Protein AF-A0A371GKH1-F1 (afdb_monomer_lite)

Foldseek 3Di:
DVVVVVVVVVVVVVVVVVVVCVVCVPPQWDFPDDPDPFKTAINHDPVVVDGRMDGNVPDDDDDPDDDDPDPPDPPPDPDDDDDDDDDDDDDDDDDDDPPPPPVPDDCDPVNVVVVVVVVVVVVVVVVD

Organism: Mucuna pruriens (NCBI:txid157652)

Sequence (128 aa):
MVKLHEKACMYMENKGEQYVKRANKGKKGKCLKKINDNAYVLDMPQEYGGSTSFNVADLSLFVSGMDDPNLRMNSFQEGESDTNLGRHGEHGEDTKHKEEKTVQGPITRGRLKRLEEEVQRKMDLLRG

Secondary structure (DSSP, 8-state):
-HHHHHHHHHHHHHHHHHHHHHHTTT----EEEEEETTEEEE---GGG-S-SEEEGGGPPP--TTSS-TTTT--------------------------------S---HHHHHHHHHHHHHHHHHHT-

Radius of gyration: 26.48 Å; chains: 1; bounding box: 79×51×47 Å

Struct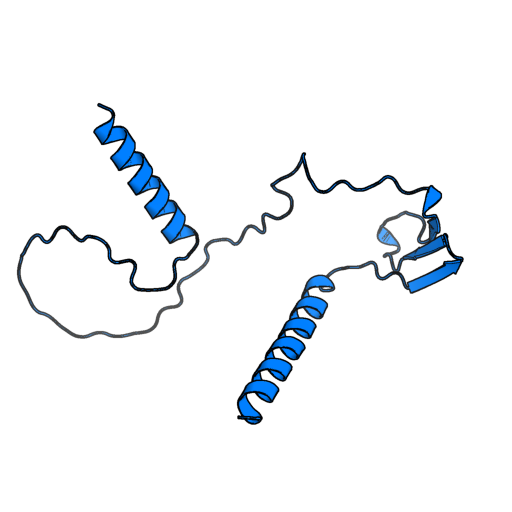ure (mmCIF, N/CA/C/O backbone):
data_AF-A0A371GKH1-F1
#
_entry.id   AF-A0A371GKH1-F1
#
loop_
_atom_site.group_PDB
_atom_site.id
_atom_site.type_symbol
_atom_site.label_atom_id
_atom_site.label_alt_id
_atom_site.label_comp_id
_atom_site.label_asym_id
_atom_site.label_entity_id
_atom_site.label_seq_id
_atom_site.pdbx_PDB_ins_code
_atom_site.Cartn_x
_atom_site.Cartn_y
_atom_site.Cartn_z
_atom_site.occupancy
_atom_site.B_iso_or_equiv
_atom_site.auth_seq_id
_atom_site.auth_comp_id
_atom_site.auth_asym_id
_atom_site.auth_atom_id
_atom_site.pdbx_PDB_model_num
ATOM 1 N N . MET A 1 1 ? 12.779 -38.152 -0.219 1.00 60.78 1 MET A N 1
ATOM 2 C CA . MET A 1 1 ? 12.248 -36.993 -0.975 1.00 60.78 1 MET A CA 1
ATOM 3 C C . MET A 1 1 ? 11.257 -36.126 -0.193 1.00 60.78 1 MET A C 1
ATOM 5 O O . MET A 1 1 ? 11.311 -34.918 -0.363 1.00 60.78 1 MET A O 1
ATOM 9 N N . VAL A 1 2 ? 10.410 -36.680 0.685 1.00 63.84 2 VAL A N 1
ATOM 10 C CA . VAL A 1 2 ? 9.349 -35.928 1.403 1.00 63.84 2 VAL A CA 1
ATOM 11 C C . VAL A 1 2 ? 9.873 -34.750 2.249 1.00 63.84 2 VAL A C 1
ATOM 13 O O . VAL A 1 2 ? 9.300 -33.667 2.228 1.00 63.84 2 VAL A O 1
ATOM 16 N N . LYS A 1 3 ? 11.040 -34.908 2.889 1.00 72.69 3 LYS A N 1
ATOM 17 C CA . LYS A 1 3 ? 11.646 -33.880 3.760 1.00 72.69 3 LYS A CA 1
ATOM 18 C C . LYS A 1 3 ? 11.990 -32.563 3.053 1.00 72.69 3 LYS A C 1
ATOM 20 O O . LYS A 1 3 ? 12.007 -31.516 3.690 1.00 72.69 3 LYS A O 1
ATOM 25 N N . LEU A 1 4 ? 12.307 -32.600 1.755 1.00 82.56 4 LEU A N 1
ATOM 26 C CA . LEU A 1 4 ? 12.643 -31.385 1.004 1.00 82.56 4 LEU A CA 1
ATOM 27 C C . LEU A 1 4 ? 11.383 -30.574 0.687 1.00 82.56 4 LEU A C 1
ATOM 29 O O . LEU A 1 4 ? 11.393 -29.353 0.817 1.00 82.56 4 LEU A O 1
ATOM 33 N N . HIS A 1 5 ? 10.304 -31.265 0.318 1.00 76.38 5 HIS A N 1
ATOM 34 C CA . HIS A 1 5 ? 9.008 -30.653 0.042 1.00 76.38 5 HIS A CA 1
ATOM 35 C C . HIS A 1 5 ? 8.433 -29.990 1.299 1.00 76.38 5 HIS A C 1
ATOM 37 O O . HIS A 1 5 ? 8.084 -28.816 1.273 1.00 76.38 5 HIS A O 1
ATOM 43 N N . GLU A 1 6 ? 8.463 -30.700 2.426 1.00 90.12 6 GLU A N 1
ATOM 44 C CA . GLU A 1 6 ? 8.018 -30.182 3.723 1.00 90.12 6 GLU A CA 1
ATOM 45 C C . GLU A 1 6 ? 8.829 -28.950 4.163 1.00 90.12 6 GLU A C 1
ATOM 47 O O . GLU A 1 6 ? 8.271 -27.937 4.585 1.00 90.12 6 GLU A O 1
ATOM 52 N N . LYS A 1 7 ? 10.153 -28.977 3.961 1.00 89.75 7 LYS A N 1
ATOM 53 C CA . LYS A 1 7 ? 11.029 -27.835 4.257 1.00 89.75 7 LYS A CA 1
ATOM 54 C C . LYS A 1 7 ? 10.744 -26.625 3.360 1.00 89.75 7 LYS A C 1
ATOM 56 O O . LYS A 1 7 ? 10.850 -25.491 3.827 1.00 89.75 7 LYS A O 1
ATOM 61 N N . ALA A 1 8 ? 10.375 -26.847 2.099 1.00 89.94 8 ALA A N 1
ATOM 62 C CA . ALA A 1 8 ? 9.980 -25.782 1.181 1.00 89.94 8 ALA A CA 1
ATOM 63 C C . ALA A 1 8 ? 8.633 -25.158 1.581 1.00 89.94 8 ALA A C 1
ATOM 65 O O . ALA A 1 8 ? 8.524 -23.933 1.613 1.00 89.94 8 ALA A O 1
ATOM 66 N N . CYS A 1 9 ? 7.645 -25.973 1.962 1.00 87.56 9 CYS A N 1
ATOM 67 C CA . CYS A 1 9 ? 6.358 -25.497 2.476 1.00 87.56 9 CYS A CA 1
ATOM 68 C C . CYS A 1 9 ? 6.536 -24.647 3.739 1.00 87.56 9 CYS A C 1
ATOM 70 O O . CYS A 1 9 ? 6.086 -23.503 3.7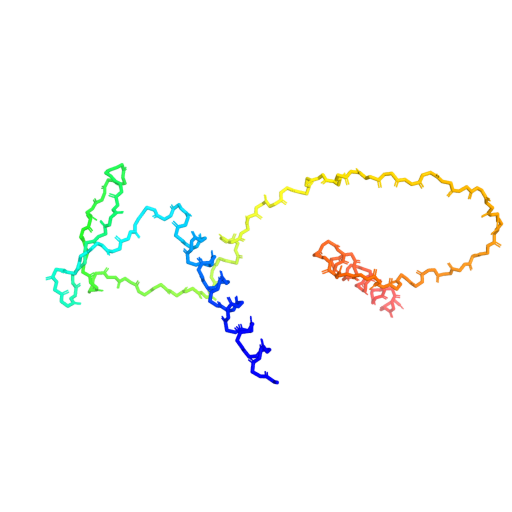77 1.00 87.56 9 CYS A O 1
ATOM 72 N N . MET A 1 10 ? 7.294 -25.151 4.716 1.00 87.44 10 MET A N 1
ATOM 73 C CA . MET A 1 10 ? 7.576 -24.428 5.958 1.00 87.44 10 MET A CA 1
ATOM 74 C C . MET A 1 10 ? 8.309 -23.099 5.701 1.00 87.44 10 MET A C 1
ATOM 76 O O . MET A 1 10 ? 8.040 -22.095 6.357 1.00 87.44 10 MET A O 1
ATOM 80 N N . TYR A 1 11 ? 9.221 -23.051 4.722 1.00 87.50 11 TYR A N 1
ATOM 81 C CA . TYR A 1 11 ? 9.897 -21.810 4.331 1.00 87.50 11 TYR A CA 1
ATOM 82 C C . TYR A 1 11 ? 8.928 -20.784 3.728 1.00 87.50 11 TYR A C 1
ATOM 84 O O . TYR A 1 11 ? 8.984 -19.607 4.089 1.00 87.50 11 TYR A O 1
ATOM 92 N N . MET A 1 12 ? 8.040 -21.222 2.832 1.00 88.25 12 MET A N 1
ATOM 93 C CA . MET A 1 12 ? 7.042 -20.359 2.194 1.00 88.25 12 MET A CA 1
ATOM 94 C C . MET A 1 12 ? 6.051 -19.787 3.211 1.00 88.25 12 MET A C 1
ATOM 96 O O . MET A 1 12 ? 5.767 -18.591 3.174 1.00 88.25 12 MET A O 1
ATOM 100 N N . GLU A 1 13 ? 5.585 -20.606 4.152 1.00 87.00 13 GLU A N 1
ATOM 101 C CA . GLU A 1 13 ? 4.658 -20.202 5.213 1.00 87.00 13 GLU A CA 1
ATOM 102 C C . GLU A 1 13 ? 5.302 -19.189 6.171 1.00 87.00 13 GLU A C 1
ATOM 104 O O . GLU A 1 13 ? 4.785 -18.088 6.372 1.00 87.00 13 GLU A O 1
ATOM 109 N N . ASN A 1 14 ? 6.510 -19.487 6.658 1.00 88.19 14 ASN A N 1
ATOM 110 C CA . ASN A 1 14 ? 7.232 -18.614 7.583 1.00 88.19 14 ASN A CA 1
ATOM 111 C C . ASN A 1 14 ? 7.630 -17.272 6.927 1.00 88.19 14 ASN A C 1
ATOM 113 O O . ASN A 1 14 ? 7.612 -16.206 7.553 1.00 88.19 14 ASN A O 1
ATOM 117 N N . LYS A 1 15 ? 7.948 -17.286 5.624 1.00 80.44 15 LYS A N 1
ATOM 118 C CA . LYS A 1 15 ? 8.146 -16.059 4.839 1.00 80.44 15 LYS A CA 1
ATOM 119 C C . LYS A 1 15 ? 6.838 -15.293 4.653 1.00 80.44 15 LYS A C 1
ATOM 121 O O . LYS A 1 15 ? 6.840 -14.077 4.839 1.00 80.44 15 LYS A O 1
ATOM 126 N N . GLY A 1 16 ? 5.737 -15.978 4.344 1.00 81.81 16 GLY A N 1
ATOM 127 C CA . GLY A 1 16 ? 4.400 -15.393 4.229 1.00 81.81 16 GLY A CA 1
ATOM 128 C C . GLY A 1 16 ? 3.993 -14.627 5.487 1.00 81.81 16 GLY A C 1
ATOM 129 O O . GLY A 1 16 ? 3.637 -13.450 5.410 1.00 81.81 16 GLY A O 1
ATOM 130 N N . GLU A 1 17 ? 4.165 -15.233 6.662 1.00 81.06 17 GLU A N 1
ATOM 131 C CA . GLU A 1 17 ? 3.907 -14.570 7.941 1.00 81.06 17 GLU A CA 1
ATOM 132 C C . GLU A 1 17 ? 4.759 -13.316 8.151 1.00 81.06 17 GLU A C 1
ATOM 134 O O . GLU A 1 17 ? 4.264 -12.287 8.618 1.00 81.06 17 GLU A O 1
ATOM 139 N N . GLN A 1 18 ? 6.050 -13.376 7.812 1.00 82.25 18 GLN A N 1
ATOM 140 C CA . GLN A 1 18 ? 6.940 -12.223 7.908 1.00 82.25 18 GLN A CA 1
ATOM 141 C C . GLN A 1 18 ? 6.455 -11.068 7.020 1.00 82.25 18 GLN A C 1
ATOM 143 O O . GLN A 1 18 ? 6.511 -9.910 7.444 1.00 82.25 18 GLN A O 1
ATOM 148 N N . TYR A 1 19 ? 5.963 -11.356 5.812 1.00 74.75 19 TYR A N 1
ATOM 149 C CA . TYR A 1 19 ? 5.397 -10.340 4.925 1.00 74.75 19 TYR A CA 1
ATOM 150 C C . TYR A 1 19 ? 4.110 -9.741 5.486 1.00 74.75 19 TYR A C 1
ATOM 152 O O . TYR A 1 19 ? 3.981 -8.519 5.488 1.00 74.75 19 TYR A O 1
ATOM 160 N N . VAL A 1 20 ? 3.210 -10.556 6.044 1.00 76.88 20 VAL A N 1
ATOM 161 C CA . VAL A 1 20 ? 1.986 -10.074 6.709 1.00 76.88 20 VAL A CA 1
ATOM 162 C C . VAL A 1 20 ? 2.334 -9.174 7.896 1.00 76.88 20 VAL A C 1
ATOM 164 O O . VAL A 1 20 ? 1.805 -8.069 8.016 1.00 76.88 20 VAL A O 1
ATOM 167 N N . LYS A 1 21 ? 3.268 -9.598 8.751 1.00 79.88 21 LYS A N 1
ATOM 168 C CA . LYS A 1 21 ? 3.721 -8.823 9.916 1.00 79.88 21 LYS A CA 1
ATOM 169 C C . LYS A 1 21 ? 4.345 -7.488 9.491 1.00 79.88 21 LYS A C 1
ATOM 171 O O . LYS A 1 21 ? 4.067 -6.470 10.112 1.00 79.88 21 LYS A O 1
ATOM 176 N N . ARG A 1 22 ? 5.133 -7.461 8.408 1.00 79.81 22 ARG A N 1
ATOM 177 C CA . ARG A 1 22 ? 5.748 -6.234 7.863 1.00 79.81 22 ARG A CA 1
ATOM 178 C C . ARG A 1 22 ? 4.745 -5.313 7.175 1.00 79.81 22 ARG A C 1
ATOM 180 O O . ARG A 1 22 ? 4.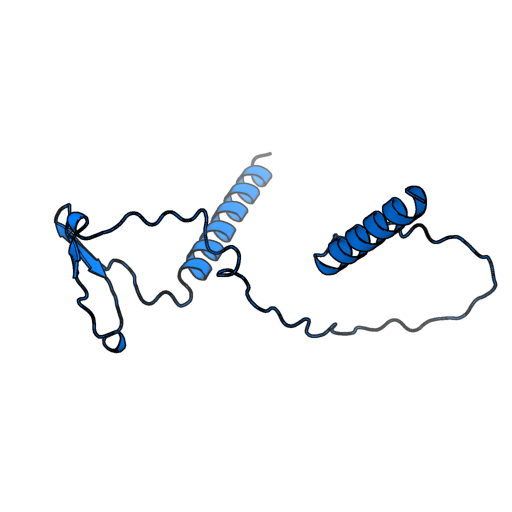786 -4.114 7.414 1.00 79.81 22 ARG A O 1
ATOM 187 N N . ALA A 1 23 ? 3.838 -5.853 6.366 1.00 71.62 23 ALA A N 1
ATOM 188 C CA . ALA A 1 23 ? 2.820 -5.074 5.666 1.00 71.62 23 ALA A CA 1
ATOM 189 C C . ALA A 1 23 ? 1.827 -4.416 6.629 1.00 71.62 23 ALA A C 1
ATOM 191 O O . ALA A 1 23 ? 1.249 -3.391 6.286 1.00 71.62 23 ALA A O 1
ATOM 192 N N . ASN A 1 24 ? 1.642 -4.996 7.816 1.00 67.50 24 ASN A N 1
ATOM 193 C CA . ASN A 1 24 ? 0.802 -4.451 8.878 1.00 67.50 24 ASN A CA 1
ATOM 194 C C . ASN A 1 24 ? 1.599 -3.689 9.952 1.00 67.50 24 ASN A C 1
ATOM 196 O O . ASN A 1 24 ? 1.001 -3.140 10.876 1.00 67.50 24 ASN A O 1
ATOM 200 N N . LYS A 1 25 ? 2.936 -3.622 9.852 1.00 65.56 25 LYS A N 1
ATOM 201 C CA . LYS A 1 25 ? 3.777 -2.887 10.805 1.00 65.56 25 LYS A CA 1
ATOM 202 C C . LYS A 1 25 ? 3.568 -1.388 10.590 1.00 65.56 25 LYS A C 1
ATOM 204 O O . LYS A 1 25 ? 4.044 -0.831 9.611 1.00 65.56 25 LYS A O 1
ATOM 209 N N . GLY A 1 26 ? 2.832 -0.753 11.500 1.00 62.66 26 GLY A N 1
ATOM 210 C CA . GLY A 1 26 ? 2.521 0.679 11.439 1.00 62.66 26 GLY A CA 1
ATOM 211 C C . GLY A 1 26 ? 1.264 1.041 10.641 1.00 62.66 26 GLY A C 1
ATOM 212 O O . GLY A 1 26 ? 0.909 2.216 10.604 1.00 62.66 26 GLY A O 1
ATOM 213 N N . LYS A 1 27 ? 0.544 0.070 10.055 1.00 56.41 27 LYS A N 1
ATOM 214 C CA . LYS A 1 27 ? -0.789 0.335 9.491 1.00 56.41 27 LYS A CA 1
ATOM 215 C C . LYS A 1 27 ? -1.793 0.522 10.628 1.00 56.41 27 LYS A C 1
ATOM 217 O O . LYS A 1 27 ? -2.324 -0.453 11.157 1.00 56.41 27 LYS A O 1
ATOM 222 N N . LYS A 1 28 ? -2.044 1.777 11.000 1.00 60.34 28 LYS A N 1
ATOM 223 C CA . LYS A 1 28 ? -3.250 2.169 11.737 1.00 60.34 28 LYS A CA 1
ATOM 224 C C . LYS A 1 28 ? -4.383 2.252 10.704 1.00 60.34 28 LYS A C 1
ATOM 226 O O . LYS A 1 28 ? -4.423 3.192 9.920 1.00 60.34 28 LYS A O 1
ATOM 231 N N . GLY A 1 29 ? -5.179 1.192 10.602 1.00 57.34 29 GLY A N 1
ATOM 232 C CA . GLY A 1 29 ? -6.209 1.053 9.571 1.00 57.34 29 GLY A CA 1
ATOM 233 C C . GLY A 1 29 ? -6.399 -0.391 9.132 1.00 57.34 29 GLY A C 1
ATOM 234 O O . GLY A 1 29 ? -5.998 -0.771 8.034 1.00 57.34 29 GLY A O 1
ATOM 235 N N . LYS A 1 30 ? -6.995 -1.217 9.992 1.00 63.97 30 LYS A N 1
ATOM 236 C CA . LYS A 1 30 ? -7.599 -2.492 9.580 1.00 63.97 30 LYS A CA 1
ATOM 237 C C . LYS A 1 30 ? -9.067 -2.213 9.262 1.00 63.97 30 LYS A C 1
A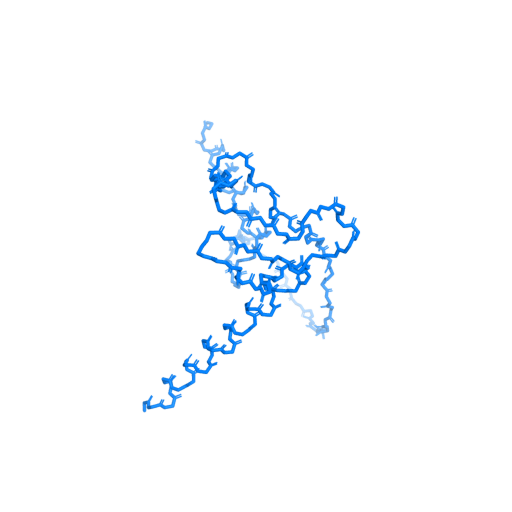TOM 239 O O . LYS A 1 30 ? -9.707 -1.503 10.027 1.00 63.97 30 LYS A O 1
ATOM 244 N N . CYS A 1 31 ? -9.633 -2.746 8.180 1.00 59.19 31 CYS A N 1
ATOM 245 C CA . CYS A 1 31 ? -11.095 -2.761 8.055 1.00 59.19 31 CYS A CA 1
ATOM 246 C C . CYS A 1 31 ? -11.639 -3.652 9.177 1.00 59.19 31 CYS A C 1
ATOM 248 O O . CYS A 1 31 ? -11.432 -4.863 9.152 1.00 59.19 31 CYS A O 1
ATOM 250 N N . LEU A 1 32 ? -12.265 -3.049 10.187 1.00 67.06 32 LEU A N 1
ATOM 251 C CA . LEU A 1 32 ? -12.740 -3.768 11.372 1.00 67.06 32 LEU A CA 1
ATOM 252 C C . LEU A 1 32 ? -14.009 -4.539 11.070 1.00 67.06 32 LEU A C 1
ATOM 254 O O . LEU A 1 32 ? -14.221 -5.630 11.593 1.00 67.06 32 LEU A O 1
ATOM 258 N N . LYS A 1 33 ? -14.891 -3.925 10.280 1.00 75.94 33 LYS A N 1
ATOM 259 C CA . LYS A 1 33 ? -16.257 -4.399 10.137 1.00 75.94 33 LYS A CA 1
ATOM 260 C C . LYS A 1 33 ? -16.869 -3.925 8.831 1.00 75.94 33 LYS A C 1
ATOM 262 O O . LYS A 1 33 ? -16.819 -2.744 8.493 1.00 75.94 33 LYS A O 1
ATOM 267 N N . LYS A 1 34 ? -17.488 -4.866 8.131 1.00 82.88 34 LYS A N 1
ATOM 268 C CA . LYS A 1 34 ? -18.385 -4.602 7.012 1.00 82.88 34 LYS A CA 1
ATOM 269 C C . LYS A 1 34 ? -19.771 -4.281 7.582 1.00 82.88 34 LYS A C 1
ATOM 271 O O . LYS A 1 34 ? -20.290 -5.064 8.377 1.00 82.88 34 LYS A O 1
ATOM 276 N N . ILE A 1 35 ? -20.330 -3.120 7.241 1.00 85.56 35 ILE A N 1
ATOM 277 C CA . ILE A 1 35 ? -21.691 -2.724 7.647 1.00 85.56 35 ILE A CA 1
ATOM 278 C C . ILE A 1 35 ? -22.706 -3.346 6.681 1.00 85.56 35 ILE A C 1
ATOM 280 O O . ILE A 1 35 ? -23.720 -3.882 7.113 1.00 85.56 35 ILE A O 1
ATOM 284 N N . ASN A 1 36 ? -22.413 -3.294 5.379 1.00 86.81 36 ASN A N 1
ATOM 285 C CA . ASN A 1 36 ? -23.175 -3.931 4.302 1.00 86.81 36 ASN A CA 1
ATOM 286 C C . ASN A 1 36 ? -22.243 -4.203 3.104 1.00 86.81 36 ASN A C 1
ATOM 288 O O . ASN A 1 36 ? -21.040 -3.974 3.207 1.00 86.81 36 ASN A O 1
ATOM 292 N N . ASP A 1 37 ? -22.769 -4.673 1.968 1.00 88.12 37 ASP A N 1
ATOM 293 C CA . ASP A 1 37 ? -21.960 -4.984 0.778 1.00 88.12 37 ASP A CA 1
ATOM 294 C C . ASP A 1 37 ? -21.042 -3.863 0.293 1.00 88.12 37 ASP A C 1
ATOM 296 O O . ASP A 1 37 ? -19.907 -4.129 -0.115 1.00 88.12 37 ASP A O 1
ATOM 300 N N . ASN A 1 38 ? -21.478 -2.623 0.476 1.00 87.81 38 ASN A N 1
ATOM 301 C CA . ASN A 1 38 ? -20.838 -1.433 -0.053 1.00 87.81 38 ASN A CA 1
ATOM 302 C C . ASN A 1 38 ? -20.279 -0.499 1.028 1.00 87.81 38 ASN A C 1
ATOM 304 O O . ASN A 1 38 ? -19.655 0.486 0.660 1.00 87.81 38 ASN A O 1
ATOM 308 N N . ALA A 1 39 ? -20.462 -0.777 2.323 1.00 89.62 39 ALA A N 1
ATOM 309 C CA . ALA A 1 39 ? -20.083 0.120 3.417 1.00 89.62 39 ALA A CA 1
ATOM 310 C C . ALA A 1 39 ? -19.170 -0.563 4.442 1.00 89.62 39 ALA A C 1
ATOM 312 O O . ALA A 1 39 ? -19.478 -1.644 4.958 1.00 89.62 39 ALA A O 1
ATOM 313 N N . TYR A 1 40 ? -18.066 0.103 4.784 1.00 87.94 40 TYR A N 1
ATOM 314 C CA . TYR A 1 40 ? -17.000 -0.450 5.623 1.00 87.94 40 TYR A CA 1
ATOM 315 C C . TYR A 1 40 ? -16.570 0.536 6.707 1.00 87.94 40 TYR A C 1
ATOM 317 O O . TYR A 1 40 ? -16.567 1.742 6.479 1.00 87.94 40 TYR A O 1
ATOM 325 N N . VAL A 1 41 ? -16.175 0.009 7.873 1.00 88.62 41 VAL A N 1
ATOM 326 C CA . VAL A 1 41 ? -15.552 0.768 8.969 1.00 88.62 41 VAL A CA 1
ATOM 327 C C . VAL A 1 41 ? -14.065 0.435 9.055 1.00 88.62 41 VAL A C 1
ATOM 329 O O . VAL A 1 41 ? -13.684 -0.734 9.174 1.00 88.62 41 VAL A O 1
ATOM 332 N N . LEU A 1 42 ? -13.232 1.469 9.038 1.00 85.44 42 LEU A N 1
ATOM 333 C CA . LEU A 1 42 ? -11.790 1.419 9.245 1.00 85.44 42 LEU A CA 1
ATOM 334 C C . LEU A 1 42 ? -11.436 1.647 10.721 1.00 85.44 42 LEU A C 1
ATOM 336 O O . LEU A 1 42 ? -11.996 2.520 11.382 1.00 85.44 42 LEU A O 1
ATOM 340 N N . ASP A 1 43 ? -10.443 0.903 11.206 1.00 80.75 43 ASP A N 1
ATOM 341 C CA . ASP A 1 43 ? -9.761 1.133 12.483 1.00 80.75 43 ASP A CA 1
ATOM 342 C C . ASP A 1 43 ? -8.783 2.306 12.363 1.00 80.75 43 ASP A C 1
ATOM 344 O O . ASP A 1 43 ? -7.571 2.107 12.221 1.00 80.75 43 ASP A O 1
ATOM 348 N N . MET A 1 44 ? -9.298 3.534 12.312 1.00 82.75 44 MET A N 1
ATOM 349 C CA . MET A 1 44 ? -8.445 4.720 12.222 1.00 82.75 44 MET A CA 1
ATOM 350 C C . MET A 1 44 ? -8.302 5.426 13.572 1.00 82.75 44 MET A C 1
ATOM 352 O O . MET A 1 44 ? -9.255 5.473 14.352 1.00 82.75 44 MET A O 1
ATOM 356 N N . PRO A 1 45 ? -7.128 6.016 13.856 1.00 79.75 45 PRO A N 1
ATOM 357 C CA . PRO A 1 45 ? -6.921 6.809 15.061 1.00 79.75 45 PRO A CA 1
ATOM 358 C C . PRO A 1 45 ? -7.814 8.042 15.041 1.00 79.75 45 PRO A C 1
ATOM 360 O O . PRO A 1 45 ? -7.956 8.692 14.006 1.00 79.75 45 PRO A O 1
ATOM 363 N N . GLN A 1 46 ? -8.325 8.419 16.209 1.00 76.06 46 GLN A N 1
ATOM 364 C CA . GLN A 1 46 ? -9.171 9.603 16.368 1.00 76.06 46 GLN A CA 1
ATOM 365 C C . GLN A 1 46 ? -8.481 10.908 15.917 1.00 76.06 46 GLN A C 1
ATOM 367 O O . GLN A 1 46 ? -9.146 11.834 15.465 1.00 76.06 46 GLN A O 1
ATOM 372 N N . GLU A 1 47 ? -7.147 10.955 15.968 1.00 85.25 47 GLU A N 1
ATOM 373 C CA . GLU A 1 47 ? -6.304 12.077 15.524 1.00 85.25 47 GLU A CA 1
ATOM 374 C C . GLU A 1 47 ? -6.452 12.421 14.032 1.00 85.25 47 GLU A C 1
ATOM 376 O O . GLU A 1 47 ? -6.127 13.533 13.629 1.00 85.25 47 GLU A O 1
ATOM 381 N N . TYR A 1 48 ? -6.936 11.489 13.201 1.00 76.81 48 TYR A N 1
ATOM 382 C CA . TYR A 1 48 ? -7.002 11.680 11.749 1.00 76.81 48 TYR A CA 1
ATOM 383 C C . TYR A 1 48 ? -8.179 12.566 11.294 1.00 76.81 48 TYR A C 1
ATOM 385 O O . TYR A 1 48 ? -8.276 12.895 10.115 1.00 76.81 48 TYR A O 1
ATOM 393 N N . GLY A 1 49 ? -9.078 12.961 12.207 1.00 73.06 49 GLY A N 1
ATOM 394 C CA . GLY A 1 49 ? -10.095 13.992 11.952 1.00 73.06 49 GLY A CA 1
ATOM 395 C C . GLY A 1 49 ? -11.145 13.662 10.879 1.00 73.06 49 GLY A C 1
ATOM 396 O O . GLY A 1 49 ? -11.814 14.572 10.397 1.00 73.06 49 GLY A O 1
ATOM 397 N N . GLY A 1 50 ? -11.299 12.390 10.498 1.00 79.31 50 GLY A N 1
ATOM 398 C CA . GLY A 1 50 ? -12.217 11.931 9.449 1.00 79.31 50 GLY A CA 1
ATOM 399 C C . GLY A 1 50 ? -13.244 10.907 9.933 1.00 79.31 50 GLY A C 1
ATOM 400 O O . GLY A 1 50 ? -13.167 10.395 11.052 1.00 79.31 50 GLY A O 1
ATOM 401 N N . SER A 1 51 ? -14.211 10.578 9.073 1.00 83.44 51 SER A N 1
ATOM 402 C CA . SER A 1 51 ? -15.164 9.500 9.337 1.00 83.44 51 SER A CA 1
ATOM 403 C C . SER A 1 51 ? -14.481 8.137 9.239 1.00 83.44 51 SER A C 1
ATOM 405 O O . SER A 1 51 ? -13.739 7.847 8.303 1.00 83.44 51 SER A O 1
ATOM 407 N N . THR A 1 52 ? -14.756 7.264 10.204 1.00 86.06 52 THR A N 1
ATOM 408 C CA . THR A 1 52 ? -14.247 5.886 10.203 1.00 86.06 52 THR A CA 1
ATOM 409 C C . THR A 1 52 ? -15.003 4.991 9.224 1.00 86.06 52 THR A C 1
ATOM 411 O O . THR A 1 52 ? -14.511 3.920 8.887 1.00 86.06 52 THR A O 1
ATOM 414 N N . SER A 1 53 ? -16.176 5.412 8.742 1.00 88.06 53 SER A N 1
ATOM 415 C CA . SER A 1 53 ? -16.977 4.696 7.746 1.00 88.06 53 SER A CA 1
ATOM 416 C C . SER A 1 53 ? -16.903 5.335 6.358 1.00 88.06 53 SER A C 1
ATOM 418 O O . SER A 1 53 ? -16.932 6.562 6.255 1.00 88.06 53 SER A O 1
ATOM 420 N N . PHE A 1 54 ? -16.900 4.514 5.304 1.00 87.38 54 PHE A N 1
ATOM 421 C CA . PHE A 1 54 ? -17.000 4.961 3.905 1.00 87.38 54 PHE A CA 1
ATOM 422 C C . PHE A 1 54 ? -17.808 3.973 3.045 1.00 87.38 54 PHE A C 1
ATOM 424 O O . PHE A 1 54 ? -17.864 2.779 3.372 1.00 87.38 54 PHE A O 1
ATOM 431 N N . ASN A 1 55 ? -18.410 4.455 1.945 1.00 89.94 55 ASN A N 1
ATOM 432 C CA . ASN A 1 55 ? -18.998 3.590 0.918 1.00 89.94 55 ASN A CA 1
ATOM 433 C C . ASN A 1 55 ? -18.048 3.391 -0.265 1.00 89.94 55 ASN A C 1
ATOM 435 O O . ASN A 1 55 ? -17.313 4.292 -0.656 1.00 89.94 55 ASN A O 1
ATOM 439 N N . VAL A 1 56 ? -18.133 2.226 -0.904 1.00 85.56 56 VAL A N 1
ATOM 440 C CA . VAL A 1 56 ? -17.396 1.908 -2.136 1.00 85.56 56 VAL A CA 1
ATOM 441 C C . VAL A 1 56 ? -17.805 2.825 -3.292 1.00 85.56 56 VAL A C 1
ATOM 443 O O . VAL A 1 56 ? -16.961 3.169 -4.110 1.00 85.56 56 VAL A O 1
ATOM 446 N N . ALA A 1 57 ? -19.068 3.263 -3.334 1.00 87.44 57 ALA A N 1
ATOM 447 C CA . ALA A 1 57 ? -19.557 4.209 -4.342 1.00 87.44 57 ALA A CA 1
ATOM 448 C C . ALA A 1 57 ? -18.897 5.596 -4.240 1.00 87.44 57 ALA A C 1
ATOM 450 O O . ALA A 1 57 ? -18.853 6.317 -5.232 1.00 87.44 57 ALA A O 1
ATOM 451 N N . ASP A 1 58 ? -18.356 5.936 -3.067 1.00 87.06 58 ASP A N 1
ATOM 452 C CA . ASP A 1 58 ? -17.675 7.209 -2.822 1.00 87.06 58 ASP A CA 1
ATOM 453 C C . ASP A 1 58 ? -16.174 7.138 -3.182 1.00 87.06 58 ASP A C 1
ATOM 455 O O . ASP A 1 58 ? -15.464 8.140 -3.092 1.00 87.06 58 ASP A O 1
ATOM 459 N N . LEU A 1 59 ? -15.655 5.962 -3.570 1.00 85.69 59 LEU A N 1
ATOM 460 C CA . LEU A 1 59 ? -14.241 5.777 -3.899 1.00 85.69 59 LEU A CA 1
ATOM 461 C C . LEU A 1 59 ? -13.943 6.113 -5.360 1.00 85.69 59 LEU A C 1
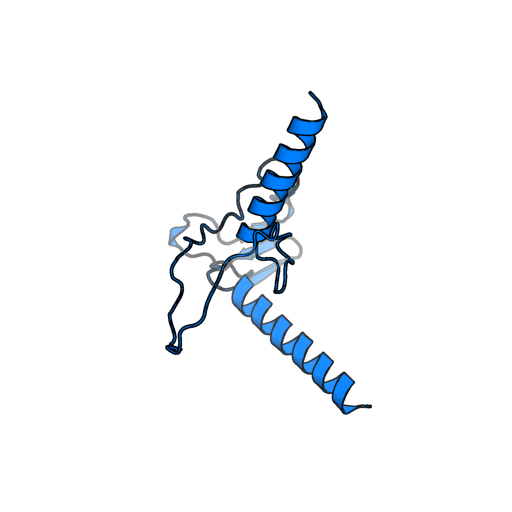ATOM 463 O O . LEU A 1 59 ? -14.554 5.581 -6.286 1.00 85.69 59 LEU A O 1
ATOM 467 N N . SER A 1 60 ? -12.880 6.883 -5.563 1.00 84.56 60 SER A N 1
ATOM 468 C CA . SER A 1 60 ? -12.221 7.005 -6.862 1.00 84.56 60 SER A CA 1
ATOM 469 C C . SER A 1 60 ? -11.194 5.882 -7.044 1.00 84.56 60 SER A C 1
ATOM 471 O O . SER A 1 60 ? -10.471 5.532 -6.108 1.00 84.56 60 SER A O 1
ATOM 473 N N . LEU A 1 61 ? -11.105 5.317 -8.253 1.00 81.88 61 LEU A N 1
ATOM 474 C CA . LEU A 1 61 ? -10.112 4.291 -8.591 1.00 81.88 61 LEU A CA 1
ATOM 475 C C . LEU A 1 61 ? -8.689 4.816 -8.361 1.00 81.88 61 LEU A C 1
ATOM 477 O O . LEU A 1 61 ? -8.277 5.809 -8.957 1.00 81.88 61 LEU A O 1
ATOM 481 N N . PHE A 1 62 ? -7.916 4.110 -7.537 1.00 71.69 62 PHE A N 1
ATOM 482 C CA . PHE A 1 62 ? -6.494 4.391 -7.373 1.00 71.69 62 PHE A CA 1
ATOM 483 C C . PHE A 1 62 ? -5.696 3.689 -8.478 1.00 71.69 62 PHE A C 1
ATOM 485 O O . PHE A 1 62 ? -5.429 2.488 -8.401 1.00 71.69 62 PHE A O 1
ATOM 492 N N . VAL A 1 63 ? -5.311 4.432 -9.518 1.00 76.06 63 VAL A N 1
ATOM 493 C CA . VAL A 1 63 ? -4.424 3.931 -10.577 1.00 76.06 63 VAL A CA 1
ATOM 494 C C . VAL A 1 63 ? -2.975 4.106 -10.125 1.00 76.06 63 VAL A C 1
ATOM 496 O O . VAL A 1 63 ? -2.367 5.160 -10.284 1.00 76.06 63 VAL A O 1
ATOM 499 N N . SER A 1 64 ? -2.405 3.055 -9.538 1.00 57.44 64 SER A N 1
ATOM 500 C CA . SER A 1 64 ? -0.977 3.011 -9.216 1.00 57.44 64 SER A CA 1
ATOM 501 C C . SER A 1 64 ? -0.186 2.735 -10.495 1.00 57.44 64 SER A C 1
ATOM 503 O O . SER A 1 64 ? 0.057 1.574 -10.822 1.00 57.44 64 SER A O 1
ATOM 505 N N . GLY A 1 65 ? 0.150 3.767 -11.276 1.00 63.34 65 GLY A N 1
ATOM 506 C CA . GLY A 1 65 ? 0.817 3.488 -12.550 1.00 63.34 65 GLY A CA 1
ATOM 507 C C . GLY A 1 65 ? 1.486 4.604 -13.335 1.00 63.34 65 GLY A C 1
ATOM 508 O O . GLY A 1 65 ? 2.169 4.251 -14.290 1.00 63.34 65 GLY A O 1
ATOM 509 N N . MET A 1 66 ? 1.329 5.895 -13.018 1.00 58.12 66 MET A N 1
ATOM 510 C CA . MET A 1 66 ? 1.840 6.924 -13.945 1.00 58.12 66 MET A CA 1
ATOM 511 C C . MET A 1 66 ? 2.609 8.082 -13.300 1.00 58.12 66 MET A C 1
ATOM 513 O O . MET A 1 66 ? 3.595 8.509 -13.894 1.00 58.12 66 MET A O 1
ATOM 517 N N . ASP A 1 67 ? 2.284 8.520 -12.079 1.00 58.50 67 ASP A N 1
ATOM 518 C CA . ASP A 1 67 ? 2.722 9.870 -11.675 1.00 58.50 67 ASP A CA 1
ATOM 519 C C . ASP A 1 67 ? 3.709 9.954 -10.502 1.00 58.50 67 ASP A C 1
ATOM 521 O O . ASP A 1 67 ? 4.231 11.036 -10.247 1.00 58.50 67 ASP A O 1
ATOM 525 N N . ASP A 1 68 ? 4.027 8.856 -9.799 1.00 59.16 68 ASP A N 1
ATOM 526 C CA . ASP A 1 68 ? 4.961 8.958 -8.666 1.00 59.16 68 ASP A CA 1
ATOM 527 C C . ASP A 1 68 ? 5.869 7.728 -8.459 1.00 59.16 68 ASP A C 1
ATOM 529 O O . ASP A 1 68 ? 5.596 6.850 -7.632 1.00 59.16 68 ASP A O 1
ATOM 533 N N . PRO A 1 69 ? 6.993 7.635 -9.196 1.00 56.38 69 PRO A N 1
ATOM 534 C CA . PRO A 1 69 ? 7.984 6.579 -8.994 1.00 56.38 69 PRO A CA 1
ATOM 535 C C . PRO A 1 69 ? 8.698 6.645 -7.626 1.00 56.38 69 PRO A C 1
ATOM 537 O O . PRO A 1 69 ? 9.452 5.725 -7.299 1.00 56.38 69 PRO A O 1
ATOM 540 N N . ASN A 1 70 ? 8.481 7.685 -6.805 1.00 56.66 70 ASN A N 1
ATOM 541 C CA . ASN A 1 70 ? 9.322 7.981 -5.639 1.00 56.66 70 ASN A CA 1
ATOM 542 C C . ASN A 1 70 ? 8.690 7.727 -4.259 1.00 56.66 70 ASN A C 1
ATOM 544 O O . ASN A 1 70 ? 9.410 7.769 -3.260 1.00 56.66 70 ASN A O 1
ATOM 548 N N . LEU A 1 71 ? 7.408 7.358 -4.152 1.00 56.22 71 LEU A N 1
ATOM 549 C CA . LEU A 1 71 ? 6.767 7.130 -2.839 1.00 56.22 71 LEU A CA 1
ATOM 550 C C . LEU A 1 71 ? 7.295 5.897 -2.072 1.00 56.22 71 LEU A C 1
ATOM 552 O O . LEU A 1 71 ? 6.953 5.684 -0.910 1.00 56.22 71 LEU A O 1
ATOM 556 N N . ARG A 1 72 ? 8.161 5.083 -2.693 1.00 53.88 72 ARG A N 1
ATOM 557 C CA . ARG A 1 72 ? 8.815 3.913 -2.079 1.00 53.88 72 ARG A CA 1
ATOM 558 C C . ARG A 1 72 ? 10.318 4.108 -1.857 1.00 53.88 72 ARG A C 1
ATOM 560 O O . ARG A 1 72 ? 11.066 3.130 -1.820 1.00 53.88 72 ARG A O 1
ATOM 567 N N . MET A 1 73 ? 10.803 5.337 -1.734 1.00 44.84 73 MET A N 1
ATOM 568 C CA . MET A 1 73 ? 12.212 5.563 -1.423 1.00 44.84 73 MET A CA 1
ATOM 569 C C . MET A 1 73 ? 12.404 5.630 0.096 1.00 44.84 73 MET A C 1
ATOM 571 O O . MET A 1 73 ? 12.517 6.697 0.681 1.00 44.84 73 MET A O 1
ATOM 575 N N . ASN A 1 74 ? 12.447 4.463 0.756 1.00 47.44 74 ASN A N 1
ATOM 576 C CA . ASN A 1 74 ? 13.085 4.384 2.071 1.00 47.44 74 ASN A CA 1
ATOM 577 C C . ASN A 1 74 ? 14.533 4.851 1.881 1.00 47.44 74 ASN A C 1
ATOM 579 O O . ASN A 1 74 ? 15.311 4.178 1.197 1.00 47.44 74 ASN A O 1
ATOM 583 N N . SER A 1 75 ? 14.884 5.999 2.458 1.00 49.41 75 SER A N 1
ATOM 584 C CA . SER A 1 75 ? 16.259 6.470 2.569 1.00 49.41 75 SER A CA 1
ATOM 585 C C . SER A 1 75 ? 17.003 5.546 3.529 1.00 49.41 75 SER A C 1
ATOM 587 O O . SER A 1 75 ? 17.139 5.829 4.717 1.00 49.41 75 SER A O 1
ATOM 589 N N . PHE A 1 76 ? 17.447 4.390 3.042 1.00 48.78 76 PHE A N 1
ATOM 590 C CA . PHE A 1 76 ? 18.488 3.658 3.742 1.00 48.78 76 PHE A CA 1
ATOM 591 C C . PHE A 1 76 ? 19.753 4.499 3.619 1.00 48.78 76 PHE A C 1
ATOM 593 O O . PHE A 1 76 ? 20.382 4.546 2.564 1.00 48.78 76 PHE A O 1
ATOM 600 N N . GLN A 1 77 ? 20.054 5.228 4.691 1.00 54.03 77 GLN A N 1
ATOM 601 C CA . GLN A 1 77 ? 21.371 5.785 4.931 1.00 54.03 77 GLN A CA 1
ATOM 602 C C . GLN A 1 77 ? 22.371 4.630 4.828 1.00 54.03 77 GLN A C 1
ATOM 604 O O . GLN A 1 77 ? 22.184 3.580 5.445 1.00 54.03 77 GLN A O 1
ATOM 609 N N . GLU A 1 78 ? 23.383 4.797 3.982 1.00 52.38 78 GLU A N 1
ATOM 610 C CA . GLU A 1 78 ? 24.518 3.886 3.875 1.00 52.38 78 GLU A CA 1
ATOM 611 C C . GLU A 1 78 ? 25.311 3.990 5.183 1.00 52.38 78 GLU A C 1
ATOM 613 O O . GLU A 1 78 ? 26.183 4.839 5.338 1.00 52.38 78 GLU A O 1
ATOM 618 N N . GLY A 1 79 ? 24.893 3.203 6.173 1.00 44.44 79 GLY A N 1
ATOM 619 C CA . GLY A 1 79 ? 25.433 3.186 7.522 1.00 44.44 79 GLY A CA 1
ATOM 620 C C . GLY A 1 79 ? 26.101 1.852 7.819 1.00 44.44 79 GLY A C 1
ATOM 621 O O . GLY A 1 79 ? 25.419 0.864 8.069 1.00 44.44 79 GLY A O 1
ATOM 622 N N . GLU A 1 80 ? 27.433 1.906 7.804 1.00 39.62 80 GLU A N 1
ATOM 623 C CA . GLU A 1 80 ? 28.344 1.220 8.731 1.00 39.62 80 GLU A CA 1
ATOM 624 C C . GLU A 1 80 ? 28.653 -0.266 8.457 1.00 39.62 80 GLU A C 1
ATOM 626 O O . GLU A 1 80 ? 27.880 -1.187 8.711 1.00 39.62 80 GLU A O 1
ATOM 631 N N . SER A 1 81 ? 29.867 -0.487 7.938 1.00 54.56 81 SER A N 1
ATOM 632 C CA . SER A 1 81 ? 30.538 -1.786 7.881 1.00 54.56 81 SER A CA 1
ATOM 633 C C . SER A 1 81 ? 31.081 -2.136 9.267 1.00 54.56 81 SER A C 1
ATOM 635 O O . SER A 1 81 ? 32.121 -1.612 9.666 1.00 54.56 81 SER A O 1
ATOM 637 N N . ASP A 1 82 ? 30.418 -3.055 9.964 1.00 48.75 82 ASP A N 1
ATOM 638 C CA . ASP A 1 82 ? 30.927 -3.642 11.205 1.00 48.75 82 ASP A CA 1
ATOM 639 C C . ASP A 1 82 ? 32.148 -4.533 10.910 1.00 48.75 82 ASP A C 1
ATOM 641 O O . ASP A 1 82 ? 32.124 -5.413 10.046 1.00 48.75 82 ASP A O 1
ATOM 645 N N . THR A 1 83 ? 33.256 -4.255 11.590 1.00 53.53 83 THR A N 1
ATOM 646 C CA . THR A 1 83 ? 34.571 -4.868 11.359 1.00 53.53 83 THR A CA 1
ATOM 647 C C . THR A 1 83 ? 34.716 -6.218 12.071 1.00 53.53 83 THR A C 1
ATOM 649 O O . THR A 1 83 ? 34.298 -6.368 13.217 1.00 53.53 83 THR A O 1
ATOM 652 N N . ASN A 1 84 ? 35.415 -7.189 11.460 1.00 41.84 84 ASN A N 1
ATOM 653 C CA . ASN A 1 84 ? 36.128 -8.214 12.234 1.00 41.84 84 ASN A CA 1
ATOM 654 C C . ASN A 1 84 ? 37.369 -8.786 11.510 1.00 41.84 84 ASN A C 1
ATOM 656 O O . ASN A 1 84 ? 37.259 -9.530 10.543 1.00 41.84 84 ASN A O 1
ATOM 660 N N . LEU A 1 85 ? 38.532 -8.365 12.020 1.00 42.06 85 LEU A N 1
ATOM 661 C CA . LEU A 1 85 ? 39.773 -9.101 12.308 1.00 42.06 85 LEU A CA 1
ATOM 662 C C . LEU A 1 85 ? 40.350 -10.130 11.307 1.00 42.06 85 LEU A C 1
ATOM 664 O O . LEU A 1 85 ? 39.782 -11.185 11.052 1.00 42.06 85 LEU A O 1
ATOM 668 N N . GLY A 1 86 ? 41.611 -9.897 10.919 1.00 30.72 86 GLY A N 1
ATOM 669 C CA . GLY A 1 86 ? 42.479 -10.918 10.326 1.00 30.72 86 GLY A CA 1
ATOM 670 C C . GLY A 1 86 ? 43.848 -10.395 9.885 1.00 30.72 86 GLY A C 1
ATOM 671 O O . GLY A 1 86 ? 44.143 -10.361 8.699 1.00 30.72 86 GLY A O 1
ATOM 672 N N . ARG A 1 87 ? 44.680 -9.953 10.835 1.00 42.44 87 ARG A N 1
ATOM 673 C CA . ARG A 1 87 ? 46.093 -9.590 10.624 1.00 42.44 87 ARG A CA 1
ATOM 674 C C . ARG A 1 87 ? 46.935 -10.843 10.340 1.00 42.44 87 ARG A C 1
ATOM 676 O O . ARG A 1 87 ? 47.044 -11.669 11.235 1.00 42.44 87 ARG A O 1
ATOM 683 N N . HIS A 1 88 ? 47.558 -10.927 9.164 1.00 37.81 88 HIS A N 1
ATOM 684 C CA . HIS A 1 88 ? 48.844 -11.581 8.814 1.00 37.81 88 HIS A CA 1
ATOM 685 C C . HIS A 1 88 ? 48.890 -11.641 7.276 1.00 37.81 88 HIS A C 1
ATOM 687 O O . HIS A 1 88 ? 47.884 -11.973 6.671 1.00 37.81 88 HIS A O 1
ATOM 693 N N . GLY A 1 89 ? 49.947 -11.357 6.531 1.00 31.88 89 GLY A N 1
ATOM 694 C CA . GLY A 1 89 ? 51.354 -11.071 6.758 1.00 31.88 89 GLY A CA 1
ATOM 695 C C . GLY A 1 89 ? 51.971 -10.888 5.358 1.00 31.88 89 GLY A C 1
ATOM 696 O O . GLY A 1 89 ? 51.364 -11.248 4.353 1.00 31.88 89 GLY A O 1
ATOM 697 N N . GLU A 1 90 ? 53.128 -10.254 5.314 1.00 42.25 90 GLU A N 1
ATOM 698 C CA . GLU A 1 90 ? 53.842 -9.709 4.154 1.00 42.25 90 GLU A CA 1
ATOM 699 C C . GLU A 1 90 ? 54.215 -10.718 3.045 1.00 42.25 90 GLU A C 1
ATOM 701 O O . GLU A 1 90 ? 54.619 -11.836 3.351 1.00 42.25 90 GLU A O 1
ATOM 706 N N . HIS A 1 91 ? 54.125 -10.272 1.781 1.00 31.39 91 HIS A N 1
ATOM 707 C CA . HIS A 1 91 ? 54.926 -10.596 0.569 1.00 31.39 91 HIS A CA 1
ATOM 708 C C . HIS A 1 91 ? 54.059 -10.200 -0.647 1.00 31.39 91 HIS A C 1
ATOM 710 O O . HIS A 1 91 ? 52.888 -10.550 -0.681 1.00 31.39 91 HIS A O 1
ATOM 716 N N . GLY A 1 92 ? 54.456 -9.479 -1.691 1.00 29.12 92 GLY A N 1
ATOM 717 C CA . GLY A 1 92 ? 55.742 -9.089 -2.244 1.00 29.12 92 GLY A CA 1
ATOM 718 C C . GLY A 1 92 ? 55.535 -9.001 -3.768 1.00 29.12 92 GLY A C 1
ATOM 719 O O . GLY A 1 92 ? 55.088 -9.971 -4.365 1.00 29.12 92 GLY A O 1
ATOM 720 N N . GLU A 1 93 ? 55.867 -7.843 -4.340 1.00 35.72 93 GLU A N 1
ATOM 721 C CA . GLU A 1 93 ? 56.217 -7.589 -5.750 1.00 35.72 93 GLU A CA 1
ATOM 722 C C . GLU A 1 93 ? 55.153 -7.449 -6.858 1.00 35.72 93 GLU A C 1
ATOM 724 O O . GLU A 1 93 ? 54.121 -8.110 -6.940 1.00 35.72 93 GLU A O 1
ATOM 729 N N . ASP A 1 94 ? 55.501 -6.491 -7.720 1.00 43.44 94 ASP A N 1
ATOM 730 C CA . ASP A 1 94 ? 54.818 -5.919 -8.865 1.00 43.44 94 ASP A CA 1
ATOM 731 C C . ASP A 1 94 ? 54.401 -6.923 -9.940 1.00 43.44 94 ASP A C 1
ATOM 733 O O . ASP A 1 94 ? 55.215 -7.653 -10.504 1.00 43.44 94 ASP A O 1
ATOM 737 N N . THR A 1 95 ? 53.149 -6.830 -10.385 1.00 35.00 95 THR A N 1
ATOM 738 C CA . THR A 1 95 ? 52.825 -7.020 -11.806 1.00 35.00 95 THR A CA 1
ATOM 739 C C . THR A 1 95 ? 51.481 -6.373 -12.120 1.00 35.00 95 THR A C 1
ATOM 741 O O . THR A 1 95 ? 50.447 -6.717 -11.552 1.00 35.00 95 THR A O 1
ATOM 744 N N . LYS A 1 96 ? 51.492 -5.391 -13.032 1.00 39.72 96 LYS A N 1
ATOM 745 C CA . LYS A 1 96 ? 50.299 -4.704 -13.541 1.00 39.72 96 LYS A CA 1
ATOM 746 C C . LYS A 1 96 ? 49.372 -5.696 -14.247 1.00 39.72 96 LYS A C 1
ATOM 748 O O . LYS A 1 96 ? 49.441 -5.858 -15.462 1.00 39.72 96 LYS A O 1
ATOM 753 N N . HIS A 1 97 ? 48.459 -6.302 -13.503 1.00 31.97 97 HIS A N 1
ATOM 754 C CA . HIS A 1 97 ? 47.289 -6.946 -14.072 1.00 31.97 97 HIS A CA 1
ATOM 755 C C . HIS A 1 97 ? 46.142 -5.944 -14.062 1.00 31.97 97 HIS A C 1
ATOM 757 O O . HIS A 1 97 ? 45.734 -5.423 -13.029 1.00 31.97 97 HIS A O 1
ATOM 763 N N . LYS A 1 98 ? 45.658 -5.636 -15.265 1.00 44.69 98 LYS A N 1
ATOM 764 C CA . LYS A 1 98 ? 44.380 -4.980 -15.515 1.00 44.69 98 LYS A CA 1
ATOM 765 C C . LYS A 1 98 ? 43.318 -5.818 -14.798 1.00 44.69 98 LYS A C 1
ATOM 767 O O . LYS A 1 98 ? 42.898 -6.836 -15.334 1.00 44.69 98 LYS A O 1
ATOM 772 N N . GLU A 1 99 ? 42.976 -5.439 -13.567 1.00 40.34 99 GLU A N 1
ATOM 773 C CA . GLU A 1 99 ? 41.914 -6.067 -12.783 1.00 40.34 99 GLU A CA 1
ATOM 774 C C . GLU A 1 99 ? 40.597 -5.848 -13.523 1.00 40.34 99 GLU A C 1
ATOM 776 O O . GLU A 1 99 ? 39.876 -4.866 -13.334 1.00 40.34 99 GLU A O 1
ATOM 781 N N . GLU A 1 100 ? 40.281 -6.780 -14.410 1.00 50.88 100 GLU A N 1
ATOM 782 C CA . GLU A 1 100 ? 38.909 -7.092 -14.734 1.00 50.88 100 GLU A CA 1
ATOM 783 C C . GLU A 1 100 ? 38.291 -7.557 -13.416 1.00 50.88 100 GLU A C 1
ATOM 785 O O . GLU A 1 100 ? 38.540 -8.668 -12.955 1.00 50.88 100 GLU A O 1
ATOM 790 N N . LYS A 1 101 ? 37.603 -6.632 -12.733 1.00 56.94 101 LYS A N 1
ATOM 791 C CA . LYS A 1 101 ? 36.936 -6.875 -11.454 1.00 56.94 101 LYS A CA 1
ATOM 792 C C . LYS A 1 101 ? 35.896 -7.964 -11.665 1.00 56.94 101 LYS A C 1
ATOM 794 O O . LYS A 1 101 ? 34.728 -7.679 -11.926 1.00 56.94 101 LYS A O 1
ATOM 799 N N . THR A 1 102 ? 36.313 -9.219 -11.548 1.00 47.84 102 THR A N 1
ATOM 800 C CA . THR A 1 102 ? 35.408 -10.351 -11.459 1.00 47.84 102 THR A CA 1
ATOM 801 C C . THR A 1 102 ? 34.491 -10.057 -10.289 1.00 47.84 102 THR A C 1
ATOM 803 O O . THR A 1 102 ? 34.942 -9.889 -9.154 1.00 47.84 102 THR A O 1
ATOM 806 N N . VAL A 1 103 ? 33.199 -9.907 -10.573 1.00 59.06 103 VAL A N 1
ATOM 807 C CA . VAL A 1 103 ? 32.164 -9.605 -9.585 1.00 59.06 103 VAL A CA 1
ATOM 808 C C . VAL A 1 103 ? 31.922 -10.87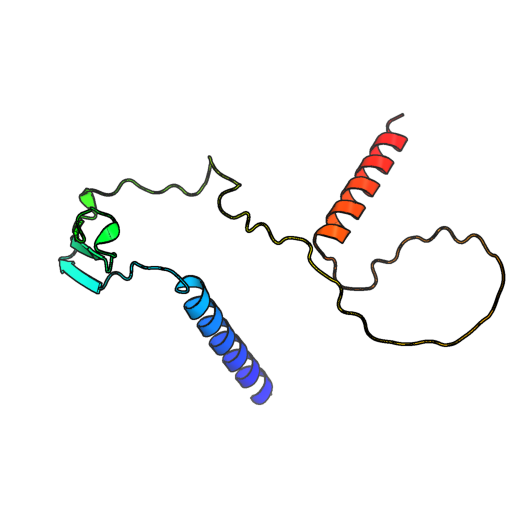0 -8.760 1.00 59.06 103 VAL A C 1
ATOM 810 O O . VAL A 1 103 ? 30.883 -11.513 -8.843 1.00 59.06 103 VAL A O 1
ATOM 813 N N . GLN A 1 104 ? 32.928 -11.288 -7.994 1.00 55.34 104 GLN A N 1
ATOM 814 C CA . GLN A 1 104 ? 32.859 -12.477 -7.169 1.00 55.34 104 GLN A CA 1
ATOM 815 C C . GLN A 1 104 ? 32.170 -12.078 -5.867 1.00 55.34 104 GLN A C 1
ATOM 817 O O . GLN A 1 104 ? 32.721 -11.378 -5.022 1.00 55.34 104 GLN A O 1
ATOM 822 N N . GLY A 1 105 ? 30.888 -12.415 -5.786 1.00 71.56 105 GLY A N 1
ATOM 823 C CA . GLY A 1 105 ? 30.014 -12.130 -4.653 1.00 71.56 105 GLY A CA 1
ATOM 824 C C . GLY A 1 105 ? 28.730 -11.410 -5.072 1.00 71.56 105 GLY A C 1
ATOM 825 O O . GLY A 1 105 ? 28.688 -10.817 -6.153 1.00 71.56 105 GLY A O 1
ATOM 826 N N . PRO A 1 106 ? 27.686 -11.418 -4.224 1.00 69.19 106 PRO A N 1
ATOM 827 C CA . PRO A 1 106 ? 26.376 -10.860 -4.554 1.00 69.19 106 PRO A CA 1
ATOM 828 C C . PRO A 1 106 ? 26.458 -9.412 -5.064 1.00 69.19 106 PRO A C 1
ATOM 830 O O . PRO A 1 106 ? 27.120 -8.557 -4.464 1.00 69.19 106 PRO A O 1
ATOM 833 N N . ILE A 1 107 ? 25.789 -9.125 -6.184 1.00 87.94 107 ILE A N 1
ATOM 834 C CA . ILE A 1 107 ? 25.684 -7.765 -6.725 1.00 87.94 107 ILE A CA 1
ATOM 835 C C . ILE A 1 107 ? 24.746 -6.962 -5.826 1.00 87.94 107 ILE A C 1
ATOM 837 O O . ILE A 1 107 ? 23.533 -7.156 -5.823 1.00 87.94 107 ILE A O 1
ATOM 841 N N . THR A 1 108 ? 25.324 -6.053 -5.046 1.00 87.88 108 THR A N 1
ATOM 842 C CA . THR A 1 108 ? 24.570 -5.056 -4.284 1.00 87.88 108 THR A CA 1
ATOM 843 C C . THR A 1 108 ? 24.233 -3.861 -5.179 1.00 87.88 108 THR A C 1
ATOM 845 O O . THR A 1 108 ? 24.897 -3.615 -6.187 1.00 87.88 108 THR A O 1
ATOM 848 N N . ARG A 1 109 ? 23.214 -3.075 -4.811 1.00 83.06 109 ARG A N 1
ATOM 849 C CA . ARG A 1 109 ? 22.749 -1.917 -5.602 1.00 83.06 109 ARG A CA 1
ATOM 850 C C . ARG A 1 109 ? 23.864 -0.906 -5.905 1.00 83.06 109 ARG A C 1
ATOM 852 O O . ARG A 1 109 ? 23.967 -0.440 -7.035 1.00 83.06 109 ARG A O 1
ATOM 859 N N . GLY A 1 110 ? 24.720 -0.606 -4.925 1.00 86.69 110 GLY A N 1
ATOM 860 C CA . GLY A 1 110 ? 25.871 0.283 -5.120 1.00 86.69 110 GLY A CA 1
ATOM 861 C C . GLY A 1 110 ? 26.902 -0.283 -6.102 1.00 86.69 110 GLY A C 1
ATOM 862 O O . GLY A 1 110 ? 27.446 0.455 -6.921 1.00 86.69 110 GLY A O 1
ATOM 863 N N . ARG A 1 111 ? 27.124 -1.608 -6.086 1.00 85.25 111 ARG A N 1
ATOM 864 C CA . ARG A 1 111 ? 28.008 -2.287 -7.051 1.00 85.25 111 ARG A CA 1
ATOM 865 C C . ARG A 1 111 ? 27.430 -2.263 -8.466 1.00 85.25 111 ARG A C 1
ATOM 867 O O . ARG A 1 111 ? 28.181 -2.000 -9.398 1.00 85.25 111 ARG A O 1
ATOM 874 N N . LEU A 1 112 ? 26.121 -2.482 -8.618 1.00 90.50 112 LEU A N 1
ATOM 875 C CA . LEU A 1 112 ? 25.444 -2.405 -9.917 1.00 90.50 112 LEU A CA 1
ATOM 876 C C . LEU A 1 112 ? 25.556 -1.002 -10.526 1.00 90.50 112 LEU A C 1
ATOM 878 O O . LEU A 1 112 ? 25.943 -0.879 -11.681 1.00 90.50 112 LEU A O 1
ATOM 882 N N . LYS A 1 113 ? 25.308 0.045 -9.729 1.00 89.81 113 LYS A N 1
ATOM 883 C CA . LYS A 1 113 ? 25.398 1.437 -10.193 1.00 89.81 113 LYS A CA 1
ATOM 884 C C . LYS A 1 113 ? 26.804 1.795 -10.689 1.00 89.81 113 LYS A C 1
ATOM 886 O O . LYS A 1 113 ? 26.958 2.393 -11.745 1.00 89.81 113 LYS A O 1
ATOM 891 N N . ARG A 1 114 ? 27.844 1.370 -9.963 1.00 87.69 114 ARG A N 1
ATOM 892 C CA . ARG A 1 114 ? 29.243 1.565 -10.383 1.00 87.69 114 ARG A CA 1
ATOM 893 C C . ARG A 1 114 ? 29.567 0.863 -11.702 1.00 87.69 114 ARG A C 1
ATOM 895 O O . ARG A 1 114 ? 30.304 1.421 -12.510 1.00 87.69 114 ARG A O 1
ATOM 902 N N . LEU A 1 115 ? 29.032 -0.342 -11.904 1.00 90.25 115 LEU A N 1
ATOM 903 C CA . LEU A 1 115 ? 29.210 -1.094 -13.144 1.00 90.25 115 LEU A CA 1
ATOM 904 C C . LEU A 1 115 ? 28.496 -0.406 -14.313 1.00 90.25 115 LEU A C 1
ATOM 906 O O . LEU A 1 115 ? 29.088 -0.252 -15.373 1.00 90.25 115 LEU A O 1
ATOM 910 N N . GLU A 1 116 ? 27.263 0.053 -14.108 1.00 92.12 116 GLU A N 1
ATOM 911 C CA . GLU A 1 116 ? 26.487 0.798 -15.104 1.00 92.12 116 GLU A CA 1
ATOM 912 C C . GLU A 1 116 ? 27.210 2.082 -15.543 1.00 92.12 116 GLU A C 1
ATOM 914 O O . GLU A 1 116 ? 27.394 2.313 -16.736 1.00 92.12 116 GLU A O 1
ATOM 919 N N . GLU A 1 117 ? 27.734 2.866 -14.595 1.00 92.38 117 GLU A N 1
ATOM 920 C CA . GLU A 1 117 ? 28.535 4.063 -14.888 1.00 92.38 117 GLU A CA 1
ATOM 921 C C . GLU A 1 117 ? 29.848 3.739 -15.624 1.00 92.38 117 GLU A C 1
ATOM 923 O O . GLU A 1 117 ? 30.331 4.525 -16.440 1.00 92.38 117 GLU A O 1
ATOM 928 N N . GLU A 1 118 ? 30.482 2.604 -15.323 1.00 89.19 118 GLU A N 1
ATOM 929 C CA . GLU A 1 118 ? 31.684 2.158 -16.033 1.00 89.19 118 GLU A CA 1
ATOM 930 C C . GLU A 1 118 ? 31.371 1.727 -17.471 1.00 89.19 118 GLU A C 1
ATOM 932 O O . GLU A 1 118 ? 32.102 2.094 -18.393 1.00 89.19 118 GLU A O 1
ATOM 937 N N . VAL A 1 119 ? 30.274 0.996 -17.670 1.00 90.44 119 VAL A N 1
ATOM 938 C CA . VAL A 1 119 ? 29.792 0.581 -18.992 1.00 90.44 119 VAL A CA 1
ATOM 939 C C . VAL A 1 119 ? 29.441 1.805 -19.833 1.00 90.44 119 VAL A C 1
ATOM 941 O O . VAL A 1 119 ? 29.909 1.909 -20.966 1.00 90.44 119 VAL A O 1
ATOM 944 N N . GLN A 1 120 ? 28.715 2.771 -19.267 1.00 92.50 120 GLN A N 1
ATOM 945 C CA . GLN A 1 120 ? 28.362 4.012 -19.953 1.00 92.50 120 GLN A CA 1
ATOM 946 C C . GLN A 1 120 ? 29.608 4.798 -20.384 1.00 92.50 120 GLN A C 1
ATOM 948 O O . GLN A 1 120 ? 29.751 5.125 -21.560 1.00 92.50 120 GLN A O 1
ATOM 953 N N . ARG A 1 121 ? 30.575 4.991 -19.474 1.00 92.44 121 ARG A N 1
ATOM 954 C CA . ARG A 1 121 ? 31.855 5.651 -19.792 1.00 92.44 121 ARG A CA 1
ATOM 955 C C . ARG A 1 121 ? 32.618 4.963 -20.922 1.00 92.44 121 ARG A C 1
ATOM 957 O O . ARG A 1 121 ? 33.194 5.641 -21.768 1.00 92.44 121 ARG A O 1
ATOM 964 N N . LYS A 1 122 ? 32.644 3.626 -20.942 1.00 91.50 122 LYS A N 1
ATOM 965 C CA . LYS A 1 122 ? 33.307 2.865 -22.013 1.00 91.50 122 LYS A CA 1
ATOM 966 C C . LYS A 1 122 ? 32.586 3.024 -23.351 1.00 91.50 122 LYS A C 1
ATOM 968 O O . LYS A 1 122 ? 33.257 3.173 -24.364 1.00 91.50 122 LYS A O 1
ATOM 973 N N . MET A 1 123 ? 31.253 3.029 -23.361 1.00 87.62 123 MET A N 1
ATOM 974 C CA . MET A 1 123 ? 30.475 3.277 -24.580 1.00 87.62 123 MET A CA 1
ATOM 975 C C . MET A 1 123 ? 30.694 4.690 -25.124 1.00 87.62 123 MET A C 1
ATOM 977 O O . MET A 1 123 ? 30.835 4.860 -26.332 1.00 87.62 123 MET A O 1
ATOM 981 N N . ASP A 1 124 ? 30.775 5.693 -24.250 1.00 91.00 124 ASP A N 1
ATOM 982 C CA . ASP A 1 124 ? 31.040 7.077 -24.651 1.00 91.00 124 ASP A CA 1
ATOM 983 C C . ASP A 1 124 ? 32.445 7.253 -25.248 1.00 91.00 124 ASP A C 1
ATOM 985 O O . ASP A 1 124 ? 32.600 7.975 -26.229 1.00 91.00 124 ASP A O 1
ATOM 989 N N . LEU A 1 125 ? 33.451 6.543 -24.722 1.00 89.19 125 LEU A N 1
ATOM 990 C CA . LEU A 1 125 ? 34.819 6.554 -25.255 1.00 89.19 125 LEU A CA 1
ATOM 991 C C . LEU A 1 125 ? 34.931 5.904 -26.645 1.00 89.19 125 LEU A C 1
ATOM 993 O O . LEU A 1 125 ? 35.791 6.286 -27.428 1.00 89.19 125 LEU A O 1
ATOM 997 N N . LEU A 1 126 ? 34.078 4.922 -26.946 1.00 82.62 126 LEU A N 1
ATOM 998 C CA . LEU A 1 126 ? 34.048 4.226 -28.239 1.00 82.62 126 LEU A CA 1
ATOM 999 C C . LEU A 1 126 ? 33.223 4.959 -29.305 1.00 82.62 126 LEU A C 1
ATOM 1001 O O . LEU A 1 126 ? 33.271 4.582 -30.473 1.00 82.62 126 LEU A O 1
ATOM 1005 N N . ARG A 1 127 ? 32.443 5.971 -28.907 1.00 78.75 127 ARG A N 1
ATOM 1006 C CA . ARG A 1 127 ? 31.632 6.803 -29.810 1.00 78.75 127 ARG A CA 1
ATOM 1007 C C . ARG A 1 127 ? 32.388 8.050 -30.306 1.00 78.75 127 ARG A C 1
ATOM 1009 O O . ARG A 1 127 ? 31.775 8.881 -30.975 1.00 78.75 127 ARG A O 1
ATOM 1016 N N . GLY A 1 128 ? 33.665 8.194 -29.940 1.00 56.00 128 GLY A N 1
ATOM 1017 C CA . GLY A 1 128 ? 34.580 9.243 -30.403 1.00 56.00 128 GLY A CA 1
ATOM 1018 C C . GLY A 1 128 ? 35.379 8.828 -31.627 1.00 56.00 128 GLY A C 1
ATOM 1019 O O . GLY A 1 128 ? 35.788 7.648 -31.682 1.00 56.00 128 GLY A O 1
#

pLDDT: mean 70.24, std 18.56, range [29.12, 92.5]